Protein AF-A0A2E1A9X3-F1 (afdb_monomer)

Solvent-accessible surface area (backbone atoms only — not comparable to full-atom values): 4908 Å² total; per-residue (Å²): 99,66,69,60,32,48,49,37,25,74,73,66,72,37,55,68,71,58,25,47,52,50,52,51,51,53,50,53,50,48,43,73,70,40,60,94,73,48,42,66,52,51,50,36,47,62,70,69,73,37,71,70,54,52,54,52,50,36,37,48,74,52,36,51,72,48,99,82,76,59,40,76,81,6,62,64,11,57,52,47,57,59,68,67,67,120

Foldseek 3Di:
DVVQLVCCCVVVVDDSVVSVVVVVVVLVVCLVVDPPPVNVLVVCVVVVNDPPSVVVVCCAVVQDPPVVRARCGYPCNVVCVVVVPD

Mean predicted aligned error: 12.32 Å

Sequence (86 aa):
MDDLIKALVEQLDLDEEIAQQAVETVLAFLKDKLPAGLGDQLENILDGADDGIVDQLSGLFGGDLDGDGKADGGIGGMLGGLLGKK

Radius of gyration: 16.88 Å; Cα contacts (8 Å, |Δi|>4): 63; chains: 1; bounding box: 36×33×44 Å

pLDDT: mean 74.37, std 12.81, range [48.69, 92.19]

Secondary structure (DSSP, 8-state):
-HHHHHHHHHHH---HHHHHHHHHHHHHHHHHHSPTTHHHHHHHHHTT--HHHHHHHHHHHS----TT----SSHHHHHHHHHS--

Structure (mmCIF, N/CA/C/O backbone):
data_AF-A0A2E1A9X3-F1
#
_entry.id   AF-A0A2E1A9X3-F1
#
loop_
_atom_site.group_PDB
_atom_site.id
_atom_site.type_symbol
_atom_site.label_atom_id
_atom_site.label_alt_id
_atom_site.label_comp_id
_atom_site.label_asym_id
_atom_site.label_entity_id
_atom_site.label_seq_id
_atom_site.pdbx_PDB_ins_code
_atom_site.Cartn_x
_atom_site.Cartn_y
_atom_site.Cartn_z
_atom_site.occupancy
_atom_site.B_iso_or_equiv
_atom_site.auth_seq_id
_atom_site.auth_comp_id
_atom_site.auth_asym_id
_atom_site.auth_atom_id
_atom_site.pdbx_PDB_model_num
ATOM 1 N N . MET A 1 1 ? -1.423 0.759 3.566 1.00 74.94 1 MET A N 1
ATOM 2 C CA . MET A 1 1 ? -2.728 0.058 3.454 1.00 74.94 1 MET A CA 1
ATOM 3 C C . MET A 1 1 ? -3.872 0.913 3.981 1.00 74.94 1 MET A C 1
ATOM 5 O O . MET A 1 1 ? -4.856 1.076 3.269 1.00 74.94 1 MET A O 1
ATOM 9 N N . ASP A 1 2 ? -3.721 1.502 5.165 1.00 81.25 2 ASP A N 1
ATOM 10 C CA . ASP A 1 2 ? -4.779 2.255 5.856 1.00 81.25 2 ASP A CA 1
ATOM 11 C C . ASP A 1 2 ? -5.356 3.425 5.051 1.00 81.25 2 ASP A C 1
ATOM 13 O O . ASP A 1 2 ? -6.571 3.592 4.998 1.00 81.25 2 ASP A O 1
ATOM 17 N N . ASP A 1 3 ? -4.513 4.190 4.353 1.00 84.44 3 ASP A N 1
ATOM 18 C CA . ASP A 1 3 ? -4.980 5.308 3.522 1.00 84.44 3 ASP A CA 1
ATOM 19 C C . ASP A 1 3 ? -5.832 4.843 2.330 1.00 84.44 3 ASP A C 1
ATOM 21 O O . ASP A 1 3 ? -6.783 5.517 1.939 1.00 84.44 3 ASP A O 1
ATOM 25 N N . LEU A 1 4 ? -5.534 3.663 1.775 1.00 83.00 4 LEU A N 1
ATOM 26 C CA . LEU A 1 4 ? -6.295 3.084 0.666 1.00 83.00 4 LEU A CA 1
ATOM 27 C C . LEU A 1 4 ? -7.654 2.562 1.153 1.00 83.00 4 LEU A C 1
ATOM 29 O O . LEU A 1 4 ? -8.666 2.764 0.489 1.00 83.00 4 LEU A O 1
ATOM 33 N N . ILE A 1 5 ? -7.678 1.937 2.334 1.00 87.19 5 ILE A N 1
ATOM 34 C CA . ILE A 1 5 ? -8.910 1.488 2.995 1.00 87.19 5 ILE A CA 1
ATOM 35 C C . ILE A 1 5 ? -9.789 2.699 3.315 1.00 87.19 5 ILE A C 1
ATOM 37 O O . ILE A 1 5 ? -10.955 2.709 2.934 1.00 87.19 5 ILE A O 1
ATOM 41 N N . LYS A 1 6 ? -9.227 3.760 3.910 1.00 88.94 6 LYS A N 1
ATOM 42 C CA . LYS A 1 6 ? -9.952 5.015 4.159 1.00 88.94 6 LYS A CA 1
ATOM 43 C C . LYS A 1 6 ? -10.520 5.624 2.889 1.00 88.94 6 LYS A C 1
ATOM 45 O O . LYS A 1 6 ? -11.685 5.997 2.884 1.00 88.94 6 LYS A O 1
ATOM 50 N N . ALA A 1 7 ? -9.739 5.687 1.813 1.00 89.25 7 ALA A N 1
ATOM 51 C CA . ALA A 1 7 ? -10.231 6.211 0.545 1.00 89.25 7 ALA A CA 1
ATOM 52 C C . ALA A 1 7 ? -11.422 5.397 0.013 1.00 89.25 7 ALA A C 1
ATOM 54 O O . ALA A 1 7 ? -12.379 5.978 -0.486 1.00 89.25 7 ALA A O 1
ATOM 55 N N . LEU A 1 8 ? -11.403 4.068 0.149 1.00 88.00 8 LEU A N 1
ATOM 56 C CA . LEU A 1 8 ? -12.515 3.207 -0.262 1.00 88.00 8 LEU A CA 1
ATOM 57 C C . LEU A 1 8 ? -13.747 3.382 0.630 1.00 88.00 8 LEU A C 1
ATOM 59 O O . LEU A 1 8 ? -14.856 3.479 0.112 1.00 88.00 8 LEU A O 1
ATOM 63 N N . VAL A 1 9 ? -13.556 3.468 1.946 1.00 92.12 9 VAL A N 1
ATOM 64 C CA . VAL A 1 9 ? -14.637 3.744 2.900 1.00 92.12 9 VAL A CA 1
ATOM 65 C C . VAL A 1 9 ? -15.265 5.110 2.606 1.00 92.12 9 VAL A C 1
ATOM 67 O O . VAL A 1 9 ? -16.473 5.209 2.450 1.00 92.12 9 VAL A O 1
ATOM 70 N N . GLU A 1 10 ? -14.462 6.163 2.446 1.00 90.81 10 GLU A N 1
ATOM 71 C CA . GLU A 1 10 ? -14.954 7.534 2.261 1.00 90.81 10 GLU A CA 1
ATOM 72 C C . GLU A 1 10 ? -15.535 7.797 0.863 1.00 90.81 10 GLU A C 1
ATOM 74 O O . GLU A 1 10 ? -16.494 8.557 0.731 1.00 90.81 10 GLU A O 1
ATOM 79 N N . GLN A 1 11 ? -14.961 7.214 -0.194 1.00 91.31 11 GLN A N 1
ATOM 80 C CA . GLN A 1 11 ? -15.396 7.485 -1.572 1.00 91.31 11 GLN A CA 1
ATOM 81 C C . GLN A 1 11 ? -1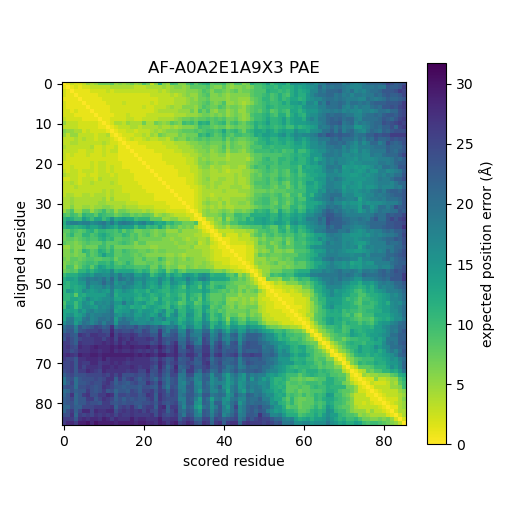6.495 6.544 -2.055 1.00 91.31 11 GLN A C 1
ATOM 83 O O . GLN A 1 11 ? -17.292 6.937 -2.908 1.00 91.31 11 GLN A O 1
ATOM 88 N N . LEU A 1 12 ? -16.509 5.304 -1.566 1.00 90.50 12 LEU A N 1
ATOM 89 C CA . LEU A 1 12 ? -17.443 4.272 -2.015 1.00 90.50 12 LEU A CA 1
ATOM 90 C C . LEU A 1 12 ? -18.466 3.894 -0.939 1.00 90.50 12 LEU A C 1
ATOM 92 O O . LEU A 1 12 ? -19.316 3.050 -1.216 1.00 90.50 12 LEU A O 1
ATOM 96 N N . ASP A 1 13 ? -18.398 4.522 0.241 1.00 90.25 13 ASP A N 1
ATOM 97 C CA . ASP A 1 13 ? -19.269 4.249 1.393 1.00 90.25 13 ASP A CA 1
ATOM 98 C C . ASP A 1 13 ? -19.258 2.755 1.766 1.00 90.25 13 ASP A C 1
ATOM 100 O O . ASP A 1 13 ? -20.285 2.136 2.043 1.00 90.25 13 ASP A O 1
ATOM 104 N N . LEU A 1 14 ? -18.071 2.143 1.675 1.00 87.94 14 LEU A N 1
ATOM 105 C CA . LEU A 1 14 ? -17.862 0.733 1.987 1.00 87.94 14 LEU A CA 1
ATOM 106 C C . LEU A 1 14 ? -17.627 0.543 3.481 1.00 87.94 14 LEU A C 1
ATOM 108 O O . LEU A 1 14 ? -16.907 1.317 4.107 1.00 87.94 14 LEU A O 1
ATOM 112 N N . ASP A 1 15 ? -18.150 -0.554 4.024 1.00 91.88 15 ASP A N 1
ATOM 113 C CA . ASP A 1 15 ? -17.751 -1.024 5.347 1.00 91.88 15 ASP A CA 1
ATOM 114 C C . ASP A 1 15 ? -16.247 -1.335 5.374 1.00 91.88 15 ASP A C 1
ATOM 116 O O . ASP A 1 15 ? -15.688 -1.870 4.413 1.00 91.88 15 ASP A O 1
ATOM 120 N N . GLU A 1 16 ? -15.592 -1.039 6.497 1.00 87.00 16 GLU A N 1
ATOM 121 C CA . GLU A 1 16 ? -14.137 -1.165 6.660 1.00 87.00 16 GLU A CA 1
ATOM 122 C C . GLU A 1 16 ? -13.634 -2.597 6.392 1.00 87.00 16 GLU A C 1
ATOM 124 O O . GLU A 1 16 ? -12.615 -2.787 5.726 1.00 87.00 16 GLU A O 1
ATOM 129 N N . GLU A 1 17 ? -14.400 -3.612 6.810 1.00 90.19 17 GLU A N 1
ATOM 130 C CA . GLU A 1 17 ? -14.107 -5.025 6.519 1.00 90.19 17 GLU A CA 1
ATOM 131 C C . GLU A 1 17 ? -14.168 -5.339 5.015 1.00 90.19 17 GLU A C 1
ATOM 133 O O . GLU A 1 17 ? -13.322 -6.066 4.486 1.00 90.19 17 GLU A O 1
ATOM 138 N N . ILE A 1 18 ? -15.144 -4.771 4.300 1.00 89.38 18 ILE A N 1
ATOM 139 C CA . ILE A 1 18 ? -15.286 -4.968 2.851 1.00 89.38 18 ILE A CA 1
ATOM 140 C C . ILE A 1 18 ? -14.184 -4.211 2.105 1.00 89.38 18 ILE A C 1
ATOM 142 O O . ILE A 1 18 ? -13.621 -4.729 1.137 1.00 89.38 18 ILE A O 1
ATOM 146 N N . ALA A 1 19 ? -13.832 -3.012 2.567 1.00 91.75 19 ALA A N 1
ATOM 147 C CA . ALA A 1 19 ? -12.735 -2.231 2.016 1.00 91.75 19 ALA A CA 1
ATOM 148 C C . ALA A 1 19 ? -11.390 -2.965 2.167 1.00 91.75 19 ALA A C 1
ATOM 150 O O . ALA A 1 19 ? -10.635 -3.040 1.197 1.00 91.75 19 ALA A O 1
ATOM 151 N N . GLN A 1 20 ? -11.117 -3.586 3.321 1.00 89.88 20 GLN A N 1
ATOM 152 C CA . GLN A 1 20 ? -9.937 -4.442 3.502 1.00 89.88 20 GLN A CA 1
ATOM 153 C C . GLN A 1 20 ? -9.902 -5.598 2.499 1.00 89.88 20 GLN A C 1
ATOM 155 O O . GLN A 1 20 ? -8.913 -5.751 1.778 1.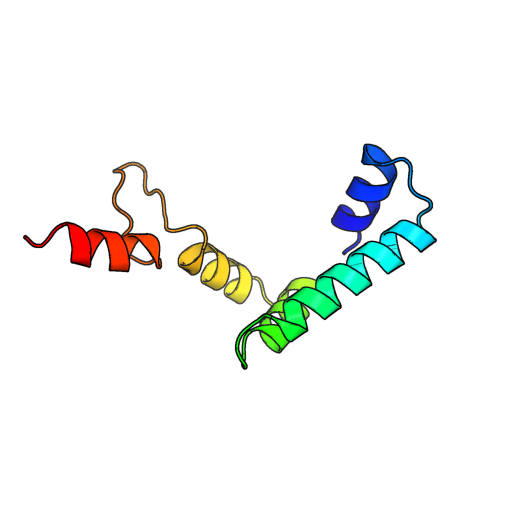00 89.88 20 GLN A O 1
ATOM 160 N N . GLN A 1 21 ? -10.992 -6.362 2.382 1.00 91.62 21 GLN A N 1
ATOM 161 C CA . GLN A 1 21 ? -11.065 -7.480 1.432 1.00 91.62 21 GLN A CA 1
ATOM 162 C C . GLN A 1 21 ? -10.877 -7.036 -0.023 1.00 91.62 21 GLN A C 1
ATOM 164 O O . GLN A 1 21 ? -10.253 -7.746 -0.821 1.00 91.62 21 GLN A O 1
ATOM 169 N N . ALA A 1 22 ? -11.391 -5.861 -0.388 1.00 91.19 22 ALA A N 1
ATOM 170 C CA . ALA A 1 22 ? -11.209 -5.303 -1.721 1.00 91.19 22 ALA A CA 1
ATOM 171 C C . ALA A 1 22 ? -9.729 -4.998 -2.003 1.00 91.19 22 ALA A C 1
ATOM 173 O O . ALA A 1 22 ? -9.211 -5.380 -3.056 1.00 91.19 22 ALA A O 1
ATOM 174 N N . VAL A 1 23 ? -9.031 -4.373 -1.049 1.00 88.81 23 VAL A N 1
ATOM 175 C CA . VAL A 1 23 ? -7.595 -4.079 -1.162 1.00 88.81 23 VAL A CA 1
ATOM 176 C C . VAL A 1 23 ? -6.775 -5.364 -1.275 1.00 88.81 23 VAL A C 1
ATOM 178 O O . VAL A 1 23 ? -5.935 -5.471 -2.170 1.00 88.81 23 VAL A O 1
ATOM 181 N N . GLU A 1 24 ? -7.049 -6.364 -0.436 1.00 89.06 24 GLU A N 1
ATOM 182 C CA . GLU A 1 24 ? -6.378 -7.670 -0.493 1.00 89.06 24 GLU A CA 1
ATOM 183 C C . GLU A 1 24 ? -6.591 -8.379 -1.835 1.00 89.06 24 GLU A C 1
ATOM 185 O O . GLU A 1 24 ? -5.647 -8.928 -2.407 1.00 89.06 24 GLU A O 1
ATOM 190 N N . THR A 1 25 ? -7.806 -8.320 -2.384 1.00 92.19 25 THR A N 1
ATOM 191 C CA . THR A 1 25 ? -8.131 -8.922 -3.685 1.00 92.19 25 THR A CA 1
ATOM 192 C C . THR A 1 25 ? -7.345 -8.260 -4.818 1.00 92.19 25 THR A C 1
ATOM 194 O O . THR A 1 25 ? -6.797 -8.947 -5.685 1.00 92.19 25 THR A O 1
ATOM 197 N N . VAL A 1 26 ? -7.251 -6.928 -4.809 1.00 89.06 26 VAL A N 1
ATOM 198 C CA . VAL A 1 26 ? -6.478 -6.173 -5.806 1.00 89.06 26 VAL A CA 1
ATOM 199 C C . VAL A 1 26 ? -4.985 -6.467 -5.667 1.00 89.06 26 VAL A C 1
ATOM 201 O O . VAL A 1 26 ? -4.314 -6.686 -6.674 1.00 89.06 26 VAL A O 1
ATOM 204 N N . LEU A 1 27 ? -4.465 -6.542 -4.441 1.00 84.56 27 LEU A N 1
ATOM 205 C CA . LEU A 1 27 ? -3.072 -6.911 -4.186 1.00 84.56 27 LEU A CA 1
ATOM 206 C C . LEU A 1 27 ? -2.752 -8.319 -4.674 1.00 84.56 27 LEU A C 1
ATOM 208 O O . LEU A 1 27 ? -1.735 -8.510 -5.335 1.00 84.56 27 LEU A O 1
ATOM 212 N N . ALA A 1 28 ? -3.616 -9.293 -4.394 1.00 86.94 28 ALA A N 1
ATOM 213 C CA . ALA A 1 28 ? -3.451 -10.659 -4.875 1.00 86.94 28 ALA A CA 1
ATOM 214 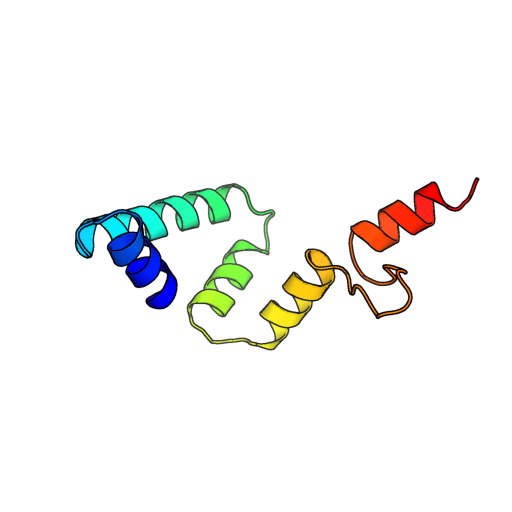C C . ALA A 1 28 ? -3.429 -10.710 -6.411 1.00 86.94 28 ALA A C 1
ATOM 216 O O . ALA A 1 28 ? -2.570 -11.366 -7.000 1.00 86.94 28 ALA A O 1
ATOM 217 N N . PHE A 1 29 ? -4.319 -9.960 -7.065 1.00 89.19 29 PHE A N 1
ATOM 218 C CA . PHE A 1 29 ? -4.334 -9.845 -8.520 1.00 89.19 29 PHE A CA 1
ATOM 219 C C . PHE A 1 29 ? -3.056 -9.195 -9.067 1.00 89.19 29 PHE A C 1
ATOM 221 O O . PHE A 1 29 ? -2.483 -9.685 -10.039 1.00 89.19 29 PHE A O 1
ATOM 228 N N . LEU A 1 30 ? -2.585 -8.109 -8.449 1.00 84.50 30 LEU A N 1
ATOM 229 C CA . LEU A 1 30 ? -1.350 -7.442 -8.858 1.00 84.50 30 LEU A CA 1
ATOM 230 C C . LEU A 1 30 ? -0.137 -8.354 -8.671 1.00 84.50 30 LEU A C 1
ATOM 232 O O . LEU A 1 30 ? 0.677 -8.443 -9.583 1.00 84.50 30 LEU A O 1
ATOM 236 N N . LYS A 1 31 ? -0.041 -9.087 -7.558 1.00 79.50 31 LYS A N 1
ATOM 237 C CA . LYS A 1 31 ? 1.030 -10.068 -7.326 1.00 79.50 31 LYS A CA 1
ATOM 238 C C . LYS A 1 31 ? 1.044 -11.172 -8.387 1.00 79.50 31 LYS A C 1
ATOM 240 O O . LYS A 1 31 ? 2.115 -11.531 -8.856 1.00 79.50 31 LYS A O 1
ATOM 245 N N . ASP A 1 32 ?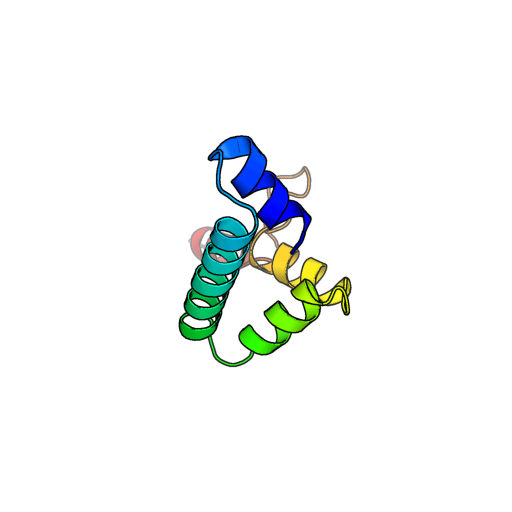 -0.124 -11.658 -8.808 1.00 83.75 32 ASP A N 1
ATOM 246 C CA . ASP A 1 32 ? -0.243 -12.675 -9.866 1.00 83.75 32 ASP A CA 1
ATOM 247 C C . ASP A 1 32 ? 0.113 -12.135 -11.267 1.00 83.75 32 ASP A C 1
ATOM 249 O O . ASP A 1 32 ? 0.580 -12.872 -12.136 1.00 83.75 32 ASP A O 1
ATOM 253 N N . LYS A 1 33 ? -0.100 -10.834 -11.512 1.00 85.50 33 LYS A N 1
ATOM 254 C CA . LYS A 1 33 ? 0.206 -10.183 -12.799 1.00 85.50 33 LYS A CA 1
ATOM 255 C C . LYS A 1 33 ? 1.592 -9.564 -12.883 1.00 85.50 33 LYS A C 1
ATOM 257 O O . LYS A 1 33 ? 2.062 -9.311 -13.995 1.00 85.50 33 LYS A O 1
ATOM 262 N N . LEU A 1 34 ? 2.232 -9.297 -11.753 1.00 78.38 34 LEU A N 1
ATOM 263 C CA . LEU A 1 34 ? 3.556 -8.708 -11.726 1.00 78.38 34 LEU A CA 1
ATOM 264 C C . LEU A 1 34 ? 4.613 -9.764 -12.105 1.00 78.38 34 LEU A C 1
ATOM 266 O O . LEU A 1 34 ? 4.560 -10.897 -11.627 1.00 78.38 34 LEU A O 1
ATOM 270 N N . PRO A 1 35 ? 5.583 -9.417 -12.973 1.00 72.62 35 PRO A N 1
ATOM 271 C CA . PRO A 1 35 ? 6.704 -10.291 -13.299 1.00 72.62 35 PRO A CA 1
ATOM 272 C C . PRO A 1 35 ? 7.441 -10.752 -12.036 1.00 72.62 35 PRO A C 1
ATOM 274 O O . PRO A 1 35 ? 7.555 -9.999 -11.065 1.00 72.62 35 PRO A O 1
ATOM 277 N N . ALA A 1 36 ? 7.988 -11.970 -12.072 1.00 65.75 36 ALA A N 1
ATOM 278 C CA . ALA A 1 36 ? 8.758 -12.533 -10.966 1.00 65.75 36 ALA A CA 1
ATOM 279 C C . ALA A 1 36 ? 9.839 -11.543 -10.479 1.00 65.75 36 ALA A C 1
ATOM 281 O O . ALA A 1 36 ? 10.661 -11.084 -11.274 1.00 65.75 36 ALA A O 1
ATOM 282 N N . GLY A 1 37 ? 9.803 -11.209 -9.184 1.00 67.81 37 GLY A N 1
ATOM 283 C CA . GLY A 1 37 ? 10.680 -10.230 -8.526 1.00 67.81 37 GLY A CA 1
ATOM 284 C C . GLY A 1 37 ? 9.966 -8.971 -8.016 1.00 67.81 37 GLY A C 1
ATOM 285 O O . GLY A 1 37 ? 10.387 -8.415 -7.010 1.00 67.81 37 GLY A O 1
ATOM 286 N N . LEU A 1 38 ? 8.852 -8.562 -8.635 1.00 72.75 38 LEU A N 1
ATOM 287 C CA . LEU A 1 38 ? 8.118 -7.349 -8.235 1.00 72.75 38 LEU A CA 1
ATOM 288 C C . LEU A 1 38 ? 7.105 -7.578 -7.104 1.00 72.75 38 LEU A C 1
ATOM 290 O O . LEU A 1 38 ? 6.766 -6.632 -6.403 1.00 72.75 38 LEU A O 1
ATOM 294 N N . GLY A 1 39 ? 6.624 -8.811 -6.912 1.00 75.00 39 GLY A N 1
ATOM 295 C CA . GLY A 1 39 ? 5.688 -9.144 -5.829 1.00 75.00 39 GLY A CA 1
ATOM 296 C C . GLY A 1 39 ? 6.286 -8.891 -4.444 1.00 75.00 39 GLY A C 1
ATOM 297 O O . GLY A 1 39 ? 5.680 -8.192 -3.638 1.00 75.00 39 GLY A O 1
ATOM 298 N N . ASP A 1 40 ? 7.514 -9.367 -4.227 1.00 75.75 40 ASP A N 1
ATOM 299 C CA . ASP A 1 40 ? 8.256 -9.171 -2.974 1.00 75.75 40 ASP A CA 1
ATOM 300 C C . ASP A 1 40 ? 8.592 -7.685 -2.745 1.00 75.75 40 ASP A C 1
ATOM 302 O O . ASP A 1 40 ? 8.554 -7.182 -1.627 1.00 75.75 40 ASP A O 1
ATOM 306 N N . GLN A 1 41 ? 8.864 -6.938 -3.821 1.00 75.00 41 GLN A N 1
ATOM 307 C CA . GLN A 1 41 ? 9.088 -5.490 -3.757 1.00 75.00 41 GLN A CA 1
ATOM 308 C C . GLN A 1 41 ? 7.811 -4.715 -3.403 1.00 75.00 41 GLN A C 1
ATOM 310 O O . GLN A 1 41 ? 7.875 -3.733 -2.666 1.00 75.00 41 GLN A O 1
ATOM 315 N N . LEU A 1 42 ? 6.653 -5.158 -3.901 1.00 77.31 42 LEU A N 1
ATOM 316 C CA . LEU A 1 42 ? 5.356 -4.569 -3.577 1.00 77.31 42 LEU A CA 1
ATOM 317 C C . LEU A 1 42 ? 5.000 -4.788 -2.101 1.00 77.31 42 LEU A C 1
ATOM 319 O O . LEU A 1 42 ? 4.475 -3.876 -1.469 1.00 77.31 42 LEU A O 1
ATOM 323 N N . GLU A 1 43 ? 5.297 -5.974 -1.559 1.00 76.62 43 GLU A N 1
ATOM 324 C CA . GLU A 1 43 ? 5.140 -6.276 -0.129 1.00 76.62 43 GLU A CA 1
ATOM 325 C C . GLU A 1 43 ? 6.022 -5.368 0.732 1.00 76.62 43 GLU A C 1
ATOM 327 O O . GLU A 1 43 ? 5.512 -4.738 1.652 1.00 76.62 43 GLU A O 1
ATOM 332 N N . ASN A 1 44 ? 7.295 -5.190 0.369 1.00 78.19 44 ASN A N 1
ATOM 333 C CA . ASN A 1 44 ? 8.207 -4.303 1.101 1.00 78.19 44 ASN A CA 1
ATOM 334 C C . ASN A 1 44 ? 7.753 -2.831 1.105 1.00 78.19 44 ASN A C 1
ATOM 336 O O . ASN A 1 44 ? 7.914 -2.138 2.110 1.00 78.19 44 ASN A O 1
ATOM 340 N N . ILE A 1 45 ? 7.159 -2.346 0.007 1.00 77.81 45 ILE A N 1
ATOM 341 C CA . ILE A 1 45 ? 6.547 -1.007 -0.041 1.00 77.81 45 ILE A CA 1
ATOM 342 C C . ILE A 1 45 ? 5.306 -0.947 0.855 1.00 77.81 45 ILE A C 1
ATOM 344 O O . ILE A 1 45 ? 5.09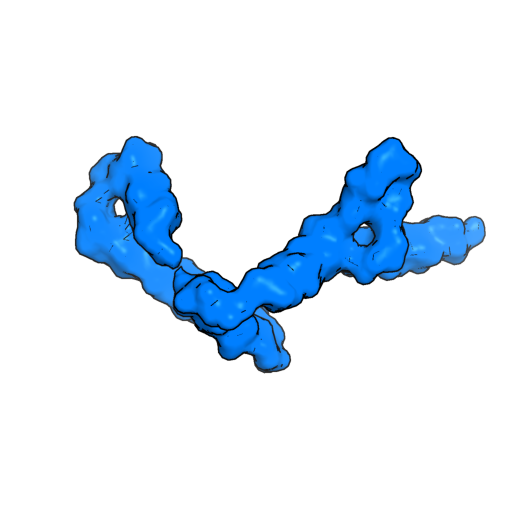9 0.036 1.566 1.00 77.81 45 ILE A O 1
ATOM 348 N N . LEU A 1 46 ? 4.465 -1.983 0.814 1.00 77.38 46 LEU A N 1
ATOM 349 C CA . LEU A 1 46 ? 3.236 -2.032 1.601 1.00 77.38 46 LEU A CA 1
ATOM 350 C C . LEU A 1 46 ? 3.496 -2.063 3.106 1.00 77.38 46 LEU A C 1
ATOM 352 O O . LEU A 1 46 ? 2.769 -1.406 3.853 1.00 77.38 46 LEU A O 1
ATOM 356 N N . ASP A 1 47 ? 4.534 -2.787 3.515 1.00 77.88 47 ASP A N 1
ATOM 357 C CA . ASP A 1 47 ? 4.995 -2.883 4.899 1.00 77.88 47 ASP A CA 1
ATOM 358 C C . ASP A 1 47 ? 5.744 -1.617 5.354 1.00 77.88 47 ASP A C 1
ATOM 360 O O . ASP A 1 47 ? 6.147 -1.513 6.514 1.00 77.88 47 ASP A O 1
ATOM 364 N N . GLY A 1 48 ? 5.920 -0.631 4.463 1.00 67.12 48 GLY A N 1
ATOM 365 C CA . GLY A 1 48 ? 6.627 0.619 4.747 1.00 67.12 48 GLY A CA 1
ATOM 366 C C . GLY A 1 48 ? 8.117 0.413 5.026 1.00 67.12 48 GLY A C 1
ATOM 367 O O . GLY A 1 48 ? 8.740 1.247 5.682 1.00 67.12 48 GLY A O 1
ATOM 368 N N . ALA A 1 49 ? 8.677 -0.712 4.575 1.00 59.31 49 ALA A N 1
ATOM 369 C CA . ALA A 1 49 ? 10.025 -1.142 4.915 1.00 59.31 49 ALA A CA 1
ATOM 370 C C . ALA A 1 49 ? 11.108 -0.522 4.015 1.00 59.31 49 ALA A C 1
ATOM 372 O O . ALA A 1 49 ? 12.272 -0.521 4.410 1.00 59.31 49 ALA A O 1
ATOM 373 N N . ASP A 1 50 ? 10.758 0.034 2.847 1.00 59.47 50 ASP A N 1
ATOM 374 C CA . ASP A 1 50 ? 11.753 0.536 1.890 1.00 59.47 50 ASP A CA 1
ATOM 375 C C . ASP A 1 50 ? 11.257 1.710 1.016 1.00 59.47 50 ASP A C 1
ATOM 377 O O . ASP A 1 50 ? 10.629 1.520 -0.029 1.0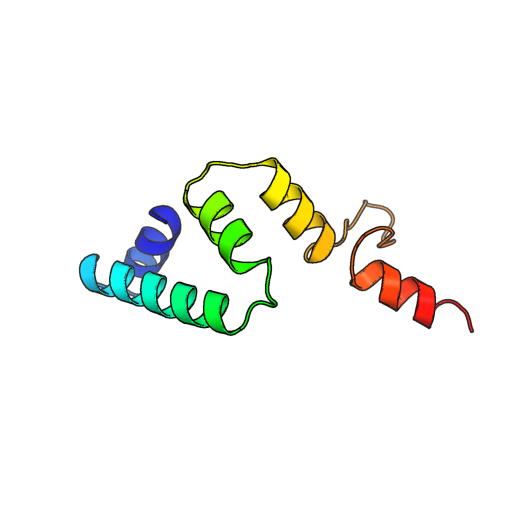0 59.47 50 ASP A O 1
ATOM 381 N N . ASP A 1 51 ? 11.631 2.939 1.395 1.00 63.12 51 ASP A N 1
ATOM 382 C CA . ASP A 1 51 ? 11.451 4.158 0.578 1.00 63.12 51 ASP A CA 1
ATOM 383 C C . ASP A 1 51 ? 12.241 4.092 -0.747 1.00 63.12 51 ASP A C 1
ATOM 385 O O . ASP A 1 51 ? 11.805 4.609 -1.774 1.00 63.12 51 ASP A O 1
ATOM 389 N N . GLY A 1 52 ? 13.388 3.399 -0.770 1.00 66.00 52 GLY A N 1
ATOM 390 C CA . GLY A 1 52 ? 14.240 3.308 -1.963 1.00 66.00 52 GLY A CA 1
ATOM 391 C C . GLY A 1 52 ? 13.611 2.519 -3.118 1.00 66.00 52 GLY A C 1
ATOM 392 O O . GLY A 1 52 ? 13.918 2.770 -4.285 1.00 66.00 52 GLY A O 1
ATOM 393 N N . ILE A 1 53 ? 12.705 1.585 -2.811 1.00 67.38 53 ILE A N 1
ATOM 394 C CA . ILE A 1 53 ? 11.962 0.828 -3.826 1.00 67.38 53 ILE A CA 1
ATOM 395 C C . ILE A 1 53 ? 10.851 1.698 -4.416 1.00 67.38 53 ILE A C 1
ATOM 397 O O . ILE A 1 53 ? 10.634 1.638 -5.626 1.00 67.38 53 ILE A O 1
ATOM 401 N N . VAL A 1 54 ? 10.192 2.535 -3.604 1.00 70.12 54 VAL A N 1
ATOM 402 C CA . VAL A 1 54 ? 9.200 3.510 -4.088 1.00 70.12 54 VAL A CA 1
ATOM 403 C C . VAL A 1 54 ? 9.843 4.463 -5.094 1.00 70.12 54 VAL A C 1
ATOM 405 O O . VAL A 1 54 ? 9.281 4.655 -6.170 1.00 70.12 54 VAL A O 1
ATOM 408 N N . ASP A 1 55 ? 11.048 4.964 -4.815 1.00 71.94 55 ASP A N 1
ATOM 409 C CA . ASP A 1 55 ? 11.805 5.816 -5.743 1.00 71.94 55 ASP A CA 1
ATOM 410 C C . ASP A 1 55 ? 12.184 5.088 -7.043 1.00 71.94 55 ASP A C 1
ATOM 412 O O . ASP A 1 55 ? 12.083 5.655 -8.131 1.00 71.94 55 ASP A O 1
ATOM 416 N N . GLN A 1 56 ? 12.561 3.809 -6.973 1.00 70.38 56 GLN A N 1
ATOM 417 C CA . GLN A 1 56 ? 12.868 3.001 -8.161 1.00 70.38 56 GLN A CA 1
ATOM 418 C C . GLN A 1 56 ? 11.630 2.694 -9.017 1.00 70.38 56 GLN A C 1
ATOM 420 O O . GLN A 1 56 ? 11.696 2.745 -10.247 1.00 70.38 56 GLN A O 1
ATOM 425 N N . LEU A 1 57 ? 10.501 2.370 -8.382 1.00 68.19 57 LEU A N 1
ATOM 426 C CA . LEU A 1 57 ? 9.220 2.130 -9.051 1.00 68.19 57 LEU A CA 1
ATOM 427 C C . LEU A 1 57 ? 8.665 3.426 -9.645 1.00 68.19 57 LEU A C 1
ATOM 429 O O . LEU A 1 57 ? 8.169 3.413 -10.772 1.00 68.19 57 LEU A O 1
ATOM 433 N N . SER A 1 58 ? 8.814 4.537 -8.921 1.00 69.62 58 SER A N 1
ATOM 434 C CA . SER A 1 58 ? 8.515 5.879 -9.407 1.00 69.62 58 SER A CA 1
ATOM 435 C C . SER A 1 58 ? 9.386 6.202 -10.619 1.00 69.62 58 SER A C 1
ATOM 437 O O . SER A 1 58 ? 8.836 6.465 -11.672 1.00 69.62 58 SER A O 1
ATOM 439 N N . GLY A 1 59 ? 10.706 6.013 -10.579 1.00 67.25 59 GLY A N 1
ATOM 440 C CA . GLY A 1 59 ? 11.566 6.236 -11.751 1.00 67.25 59 GLY A CA 1
ATOM 441 C C . GLY A 1 59 ? 11.251 5.331 -12.956 1.00 67.25 59 GLY A C 1
ATOM 442 O O . GLY A 1 59 ? 11.448 5.727 -14.109 1.00 67.25 59 GLY A O 1
ATOM 443 N N . LEU A 1 60 ? 10.727 4.121 -12.720 1.00 66.00 60 LEU A N 1
ATOM 444 C CA . LEU A 1 60 ? 10.366 3.168 -13.775 1.00 66.00 60 LEU A CA 1
ATOM 445 C C . LEU A 1 60 ? 8.991 3.452 -14.409 1.00 66.00 60 LEU A C 1
ATOM 447 O O . LEU A 1 60 ? 8.864 3.328 -15.630 1.00 66.00 60 LEU A O 1
ATOM 451 N N . PHE A 1 61 ? 7.983 3.831 -13.613 1.00 66.06 61 PHE A N 1
ATOM 452 C CA . PHE A 1 61 ? 6.603 4.091 -14.065 1.00 66.06 61 PHE A CA 1
ATOM 453 C C . PHE A 1 61 ? 6.265 5.581 -14.200 1.00 66.06 61 PHE A C 1
ATOM 455 O O . PHE A 1 61 ? 5.606 5.982 -15.159 1.00 66.06 61 PHE A O 1
ATOM 462 N N . GLY A 1 62 ? 6.715 6.397 -13.259 1.00 57.38 62 GLY A N 1
ATOM 463 C CA . GLY A 1 62 ? 6.701 7.854 -13.287 1.00 57.38 62 GLY A CA 1
ATOM 464 C C . GLY A 1 62 ? 8.032 8.368 -13.812 1.00 57.38 62 GLY A C 1
ATOM 465 O O . GLY A 1 62 ? 8.811 8.945 -13.066 1.00 57.38 62 GLY A O 1
ATOM 466 N N . GLY A 1 63 ? 8.317 8.123 -15.096 1.00 54.19 63 GLY A N 1
ATOM 467 C CA . GLY A 1 63 ? 9.501 8.705 -15.723 1.00 54.19 63 GLY A CA 1
ATOM 468 C C . GLY A 1 63 ? 9.575 10.191 -15.381 1.00 54.19 63 GLY A C 1
ATOM 469 O O . GLY A 1 63 ? 8.590 10.896 -15.609 1.00 54.19 63 GLY A O 1
ATOM 470 N N . ASP A 1 64 ? 10.703 10.612 -14.802 1.00 52.19 64 ASP A N 1
ATOM 471 C CA . ASP A 1 64 ? 10.975 11.999 -14.439 1.00 52.19 64 ASP A CA 1
ATOM 472 C C . ASP A 1 64 ? 10.521 12.912 -15.577 1.00 52.19 64 ASP A C 1
ATOM 474 O O . ASP A 1 64 ? 11.113 12.973 -16.660 1.00 52.19 64 ASP A O 1
ATOM 478 N N . LEU A 1 65 ? 9.421 13.618 -15.330 1.00 48.69 65 LEU A N 1
ATOM 479 C CA . LEU A 1 65 ? 9.140 14.874 -15.991 1.00 48.69 65 LEU A CA 1
ATOM 480 C C . LEU A 1 65 ? 10.006 15.903 -15.271 1.00 48.69 65 LEU A C 1
ATOM 482 O O . LEU A 1 65 ? 9.493 16.793 -14.594 1.00 48.69 65 LEU A O 1
ATOM 486 N N . ASP A 1 66 ? 11.328 15.770 -15.404 1.00 50.75 66 ASP A N 1
ATOM 487 C CA . ASP A 1 66 ? 12.203 16.913 -15.204 1.00 50.75 66 ASP A CA 1
ATOM 488 C C . ASP A 1 66 ? 11.612 18.057 -16.031 1.00 50.75 66 ASP A C 1
ATOM 490 O O . ASP A 1 66 ? 11.143 17.843 -17.157 1.00 50.75 66 ASP A O 1
ATOM 494 N N . GLY A 1 67 ? 11.589 19.265 -15.466 1.00 51.25 67 GLY A N 1
ATOM 495 C CA . GLY A 1 67 ? 10.917 20.452 -16.015 1.00 51.25 67 GLY A CA 1
ATOM 496 C C . GLY A 1 67 ? 11.315 20.868 -17.445 1.00 51.25 67 GLY A C 1
ATOM 497 O O . GLY A 1 67 ? 10.799 21.864 -17.944 1.00 51.25 67 GLY A O 1
ATOM 498 N N . ASP A 1 68 ? 12.179 20.099 -18.111 1.00 53.03 68 ASP A N 1
ATOM 499 C CA . ASP A 1 68 ? 12.619 20.201 -19.503 1.00 53.03 68 ASP A CA 1
ATOM 500 C C . ASP A 1 68 ? 11.965 19.176 -20.468 1.00 53.03 68 ASP A C 1
ATOM 502 O O . ASP A 1 68 ? 12.236 19.191 -21.672 1.00 53.03 68 ASP A O 1
ATOM 506 N N . GLY A 1 69 ? 11.073 18.296 -19.995 1.00 51.62 69 GLY A N 1
ATOM 507 C CA . GLY A 1 69 ? 10.236 17.447 -20.858 1.00 51.62 69 GLY A CA 1
ATOM 508 C C . GLY A 1 69 ? 10.963 16.292 -21.560 1.00 51.62 69 GLY A C 1
ATOM 509 O O . GLY A 1 69 ? 10.512 15.835 -22.615 1.00 51.62 69 GLY A O 1
ATOM 510 N N . LYS A 1 70 ? 12.079 15.803 -21.003 1.00 52.31 70 LYS A N 1
ATOM 511 C CA . LYS A 1 70 ? 12.799 14.632 -21.524 1.00 52.31 70 LYS A CA 1
ATOM 512 C C . LYS A 1 70 ? 12.880 13.521 -20.485 1.00 52.31 70 LYS A C 1
ATOM 514 O O . LYS A 1 70 ? 13.639 13.615 -19.536 1.00 52.31 70 LYS A O 1
ATOM 519 N N . ALA A 1 71 ? 12.136 12.445 -20.731 1.00 58.38 71 ALA A N 1
ATOM 520 C CA . ALA A 1 71 ? 12.276 11.202 -19.988 1.00 58.38 71 ALA A CA 1
ATOM 521 C C . ALA A 1 71 ? 13.627 10.556 -20.350 1.00 58.38 71 ALA A C 1
ATOM 523 O O . ALA A 1 71 ? 13.790 10.088 -21.476 1.00 58.38 71 ALA A O 1
ATOM 524 N N . ASP A 1 72 ? 14.598 10.562 -19.438 1.00 54.81 72 ASP A N 1
ATOM 525 C CA . ASP A 1 72 ? 15.918 9.931 -19.644 1.00 54.81 72 ASP A CA 1
ATOM 526 C C . ASP A 1 72 ? 15.985 8.529 -18.993 1.00 54.81 72 ASP A C 1
ATOM 528 O O . ASP A 1 72 ? 16.531 7.594 -19.568 1.00 54.81 72 ASP A O 1
ATOM 532 N N . GLY A 1 73 ? 15.322 8.309 -17.849 1.00 57.50 73 GLY A N 1
ATOM 533 C CA . GLY A 1 73 ? 15.509 7.071 -17.070 1.00 57.50 73 GLY A CA 1
ATOM 534 C C . GLY A 1 73 ? 14.426 5.987 -17.176 1.00 57.50 73 GLY A C 1
ATOM 535 O O . GLY A 1 73 ? 14.726 4.808 -17.000 1.00 57.50 73 GLY A O 1
ATOM 536 N N . GLY A 1 74 ? 13.167 6.352 -17.438 1.00 66.19 74 GLY A N 1
ATOM 537 C CA . GLY A 1 74 ? 12.027 5.424 -17.347 1.00 66.19 74 GLY A CA 1
ATOM 538 C C . GLY A 1 74 ? 11.704 4.680 -18.647 1.00 66.19 74 GLY A C 1
ATOM 539 O O . GLY A 1 74 ? 12.240 4.987 -19.715 1.00 66.19 74 GLY A O 1
ATOM 540 N N . ILE A 1 75 ? 10.737 3.752 -18.605 1.00 65.19 75 ILE A N 1
ATOM 541 C CA . ILE A 1 75 ? 10.231 3.059 -19.810 1.00 65.19 75 ILE A CA 1
ATOM 542 C C . ILE A 1 75 ? 9.826 4.053 -20.916 1.00 65.19 75 ILE A C 1
ATOM 544 O O . ILE A 1 75 ? 10.094 3.817 -22.091 1.00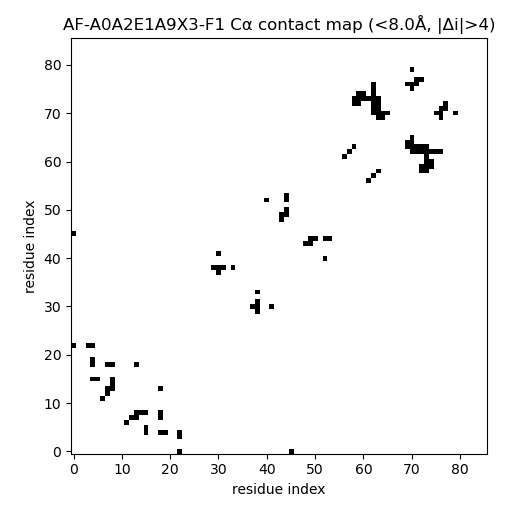 65.19 75 ILE A O 1
ATOM 548 N N . GLY A 1 76 ? 9.287 5.222 -20.552 1.00 66.50 7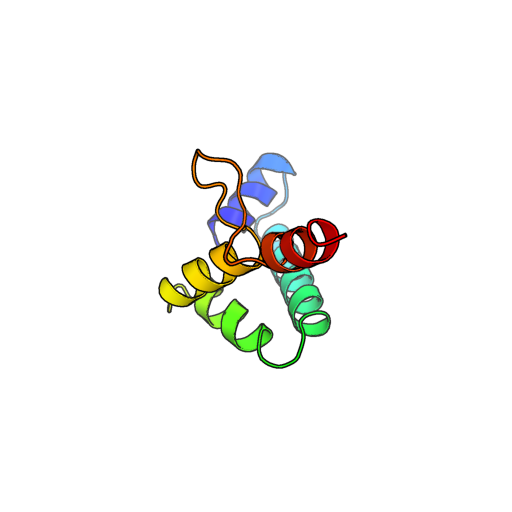6 GLY A N 1
ATOM 549 C CA . GLY A 1 76 ? 8.982 6.307 -21.491 1.00 66.50 76 GLY A CA 1
ATOM 550 C C . GLY A 1 76 ? 10.216 6.925 -22.161 1.00 66.50 76 GLY A C 1
ATOM 551 O O . GLY A 1 76 ? 10.144 7.299 -23.330 1.00 66.50 76 GLY A O 1
ATOM 552 N N . GLY A 1 77 ? 11.357 6.973 -21.471 1.00 67.69 77 GLY A N 1
ATOM 553 C CA . GLY A 1 77 ? 12.630 7.459 -22.005 1.00 67.69 77 GLY A CA 1
ATOM 554 C C . GLY A 1 77 ? 13.313 6.464 -22.933 1.00 67.69 77 GLY A C 1
ATOM 555 O O . GLY A 1 77 ? 13.814 6.840 -23.990 1.00 67.69 77 GLY A O 1
ATOM 556 N N . MET A 1 78 ? 13.224 5.169 -22.625 1.00 68.38 78 MET A N 1
ATOM 557 C CA . MET A 1 78 ? 13.709 4.113 -23.519 1.00 68.38 78 MET A CA 1
ATOM 558 C C . MET A 1 78 ? 12.874 4.027 -24.808 1.00 68.38 78 MET A C 1
ATOM 560 O O . MET A 1 78 ? 13.433 3.914 -25.902 1.00 68.38 78 MET A O 1
ATOM 564 N N . LEU A 1 79 ? 11.542 4.145 -24.706 1.00 69.19 79 LEU A N 1
ATOM 565 C CA . LEU A 1 79 ? 10.663 4.227 -25.877 1.00 69.19 79 LEU A CA 1
ATOM 566 C C . LEU A 1 79 ? 10.854 5.547 -26.643 1.00 69.19 79 LEU A C 1
ATOM 568 O O . LEU A 1 79 ? 10.938 5.525 -27.870 1.00 69.19 79 LEU A O 1
ATOM 572 N N . GLY A 1 80 ? 10.980 6.681 -25.951 1.00 71.06 80 GLY A N 1
ATOM 573 C CA . GLY A 1 80 ? 11.221 7.993 -26.558 1.00 71.06 80 GLY A CA 1
ATOM 574 C C . GLY A 1 80 ? 12.578 8.092 -27.260 1.00 71.06 80 GLY A C 1
ATOM 575 O O . GLY A 1 80 ? 12.661 8.607 -28.373 1.00 71.06 80 GLY A O 1
ATOM 576 N N . GLY A 1 81 ? 13.630 7.523 -26.671 1.00 72.38 81 GLY A N 1
ATOM 577 C CA . GLY A 1 81 ? 14.965 7.434 -27.264 1.00 72.38 81 GLY A CA 1
ATOM 578 C C . GLY A 1 81 ? 15.024 6.507 -28.483 1.00 72.38 81 GLY A C 1
ATOM 579 O O . GLY A 1 81 ? 15.766 6.780 -29.428 1.00 72.38 81 GLY A O 1
ATOM 580 N N . LEU A 1 82 ? 14.203 5.450 -28.508 1.00 73.69 82 LEU A N 1
ATOM 581 C CA . LEU A 1 82 ? 14.078 4.548 -29.656 1.00 73.69 82 LEU A CA 1
ATOM 582 C C . LEU A 1 82 ? 13.217 5.144 -30.784 1.00 73.69 82 LEU A C 1
ATOM 584 O O . LEU A 1 82 ? 13.513 4.937 -31.959 1.00 73.69 82 LEU A O 1
ATOM 588 N N . LEU A 1 83 ? 12.179 5.913 -30.441 1.00 77.88 83 LEU A N 1
ATOM 589 C CA . LEU A 1 83 ? 11.295 6.602 -31.391 1.00 77.88 83 LEU A CA 1
ATOM 590 C C . LEU A 1 83 ? 11.906 7.902 -31.943 1.00 77.88 83 LEU A C 1
ATOM 592 O O . LEU A 1 83 ? 11.572 8.308 -33.055 1.00 77.88 83 LEU A O 1
ATOM 596 N N . GLY A 1 84 ? 12.805 8.542 -31.190 1.00 67.25 84 GLY A N 1
ATOM 597 C CA . GLY A 1 84 ? 13.485 9.783 -31.566 1.00 67.25 84 GLY A CA 1
ATOM 598 C C . GLY A 1 8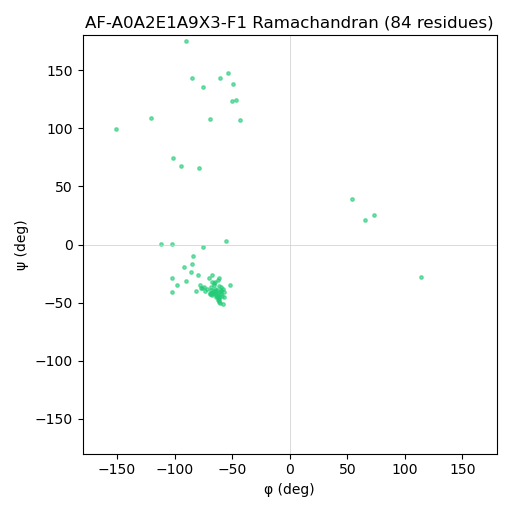4 ? 14.721 9.594 -32.448 1.00 67.25 84 GLY A C 1
ATOM 599 O O . GLY A 1 84 ? 15.248 10.573 -32.973 1.00 67.25 84 GLY A O 1
ATOM 600 N N . LYS A 1 85 ? 15.190 8.354 -32.636 1.00 62.12 85 LYS A N 1
ATOM 601 C CA . LYS A 1 85 ? 16.313 8.028 -33.522 1.00 62.12 85 LYS A CA 1
ATOM 602 C C . LYS A 1 85 ? 15.795 7.462 -34.845 1.00 62.12 85 LYS A C 1
ATOM 604 O O . LYS A 1 85 ? 15.884 6.261 -35.092 1.00 62.12 85 LYS A O 1
ATOM 609 N N . LYS A 1 86 ? 15.249 8.332 -35.693 1.00 50.31 86 LYS A N 1
ATOM 610 C CA . LYS A 1 86 ? 14.982 8.030 -37.102 1.00 50.31 86 LYS A CA 1
ATOM 611 C C . LYS A 1 86 ? 15.556 9.115 -37.995 1.00 50.31 86 LYS A C 1
ATOM 613 O O . LYS A 1 86 ? 15.442 10.296 -37.606 1.00 50.31 86 LYS A O 1
#